Protein AF-A0A926DBZ8-F1 (afdb_monomer)

Foldseek 3Di:
DDDDDDDDDADCVDPVSVVVVCVLVPPPHDPSVVVVVVVVVVVVVVVVVVVVVVVVVVVVVVVVVVPDDPDPPPPPPDPPVVVVVVVVVVPD

Secondary structure (DSSP, 8-state):
-----------TTSHHHHHHHHHHHSTT---HHHHHHHHHHHHHHHHHHHHHHHHHHHHHHHHHHTS-----------THHHHHHHHHHTT-

Mean predicted aligned error: 15.1 Å

Structure (mmCIF, N/CA/C/O backbone):
data_AF-A0A926DBZ8-F1
#
_entry.id   AF-A0A926DBZ8-F1
#
loop_
_atom_site.group_PDB
_atom_site.id
_atom_site.type_symbol
_atom_site.label_atom_id
_atom_site.label_alt_id
_atom_site.label_comp_id
_atom_site.label_asym_id
_atom_site.label_entity_id
_atom_site.label_seq_id
_atom_site.pdbx_PDB_ins_code
_atom_site.Cartn_x
_atom_site.Cartn_y
_atom_site.Cartn_z
_atom_site.occupancy
_atom_site.B_iso_or_equiv
_atom_site.auth_seq_id
_atom_site.auth_comp_id
_atom_site.auth_asym_id
_atom_site.auth_atom_id
_atom_site.pdbx_PDB_model_num
ATOM 1 N N . MET A 1 1 ? -7.918 8.588 -22.633 1.00 68.81 1 MET A N 1
ATOM 2 C CA . MET A 1 1 ? -7.656 8.324 -21.199 1.00 68.81 1 MET A CA 1
ATOM 3 C C . MET A 1 1 ? -6.588 9.290 -20.712 1.00 68.81 1 MET A C 1
ATOM 5 O O . MET A 1 1 ? -5.613 9.483 -21.426 1.00 68.81 1 MET A O 1
ATOM 9 N N . SER A 1 2 ? -6.777 9.920 -19.548 1.00 87.06 2 SER A N 1
ATOM 10 C CA . SER A 1 2 ? -5.767 10.793 -18.932 1.00 87.06 2 SER A CA 1
ATOM 11 C C . SER A 1 2 ? -4.952 9.980 -17.932 1.00 87.06 2 SER A C 1
ATOM 13 O O . SER A 1 2 ? -5.422 9.717 -16.827 1.00 87.06 2 SER A O 1
ATOM 15 N N . TYR A 1 3 ? -3.737 9.594 -18.306 1.00 89.38 3 TYR A N 1
ATOM 16 C CA . TYR A 1 3 ? -2.811 8.930 -17.394 1.00 89.38 3 TYR A CA 1
ATOM 17 C C . TYR A 1 3 ? -2.029 9.962 -16.585 1.00 89.38 3 TYR A C 1
ATOM 19 O O . TYR A 1 3 ? -1.595 10.984 -17.114 1.00 89.38 3 TYR A O 1
ATOM 27 N N . LYS A 1 4 ? -1.830 9.680 -15.299 1.00 91.94 4 LYS A N 1
ATOM 28 C CA . LYS A 1 4 ? -0.910 10.423 -14.435 1.00 91.94 4 LYS A CA 1
ATOM 29 C C . LYS A 1 4 ? 0.216 9.486 -14.017 1.00 91.94 4 LYS A C 1
ATOM 31 O O . LYS A 1 4 ? -0.013 8.292 -13.839 1.00 91.94 4 LYS A O 1
ATOM 36 N N . ARG A 1 5 ? 1.428 10.023 -13.899 1.00 91.75 5 ARG A N 1
ATOM 37 C CA . ARG A 1 5 ? 2.626 9.279 -13.499 1.00 91.75 5 ARG A CA 1
ATOM 38 C C . ARG A 1 5 ? 3.144 9.837 -12.184 1.00 91.75 5 ARG A C 1
ATOM 40 O O . ARG A 1 5 ? 3.198 11.051 -12.016 1.00 91.75 5 ARG A O 1
ATOM 47 N N . ILE A 1 6 ? 3.570 8.936 -11.313 1.00 89.25 6 ILE A N 1
ATOM 48 C CA . ILE A 1 6 ? 4.353 9.242 -10.120 1.00 89.25 6 ILE A CA 1
ATOM 49 C C . ILE A 1 6 ? 5.672 8.468 -10.195 1.00 89.25 6 ILE A C 1
ATOM 51 O O . ILE A 1 6 ? 5.742 7.436 -10.863 1.00 89.25 6 ILE A O 1
ATOM 55 N N . SER A 1 7 ? 6.716 8.985 -9.552 1.00 92.25 7 SER A N 1
ATOM 56 C CA . SER A 1 7 ? 8.008 8.312 -9.408 1.00 92.25 7 SER A CA 1
ATOM 57 C C . SER A 1 7 ? 8.320 8.210 -7.924 1.00 92.25 7 SER A C 1
ATOM 59 O O . SER A 1 7 ? 8.280 9.222 -7.229 1.00 92.25 7 SER A O 1
ATOM 61 N N . ILE A 1 8 ? 8.628 7.006 -7.455 1.00 90.94 8 ILE A N 1
ATOM 62 C CA . ILE A 1 8 ? 8.927 6.712 -6.050 1.00 90.94 8 ILE A CA 1
ATOM 63 C C . ILE A 1 8 ? 10.350 6.152 -5.990 1.00 90.94 8 ILE A C 1
ATOM 65 O O . ILE A 1 8 ? 10.763 5.423 -6.893 1.00 90.94 8 ILE A O 1
ATOM 69 N N . ARG A 1 9 ? 11.114 6.535 -4.967 1.00 94.94 9 ARG A N 1
ATOM 70 C CA . ARG A 1 9 ? 12.449 5.997 -4.681 1.00 94.94 9 ARG A CA 1
ATOM 71 C C . ARG A 1 9 ? 12.416 5.359 -3.304 1.00 94.94 9 ARG A C 1
ATOM 73 O O . 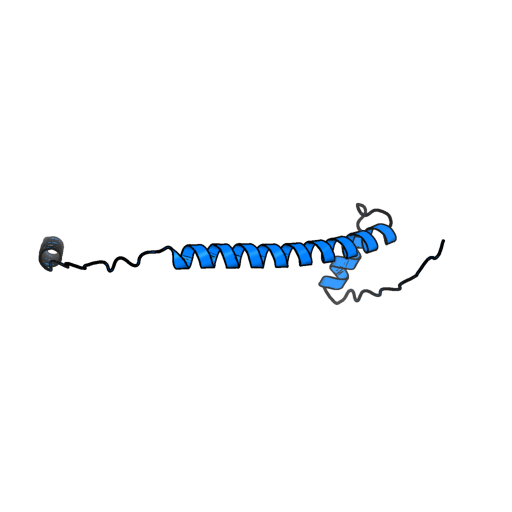ARG A 1 9 ? 11.819 5.945 -2.410 1.00 94.94 9 ARG A O 1
ATOM 80 N N . PHE A 1 10 ? 13.065 4.209 -3.183 1.00 94.69 10 PHE A N 1
ATOM 81 C CA . PHE A 1 10 ? 13.213 3.477 -1.933 1.00 94.69 10 PHE A CA 1
ATOM 82 C C . PHE A 1 10 ? 14.672 3.542 -1.504 1.00 94.69 10 PHE A C 1
ATOM 84 O O . PHE A 1 10 ? 15.571 3.270 -2.304 1.00 94.69 10 PHE A O 1
ATOM 91 N N . ASN A 1 11 ? 14.903 3.914 -0.258 1.00 96.94 11 ASN A N 1
ATOM 92 C CA . ASN A 1 11 ? 16.182 3.798 0.403 1.00 96.94 11 ASN A CA 1
ATOM 93 C C . ASN A 1 11 ? 16.263 2.436 1.102 1.00 96.94 11 ASN A C 1
ATOM 95 O O . ASN A 1 11 ? 15.636 2.227 2.135 1.00 96.94 11 ASN A O 1
ATOM 99 N N . LEU A 1 12 ? 17.052 1.512 0.551 1.00 96.06 12 LEU A N 1
ATOM 100 C CA . LEU A 1 12 ? 17.151 0.143 1.073 1.00 96.06 12 LEU A CA 1
ATOM 101 C C . LEU A 1 12 ? 17.922 0.038 2.402 1.00 9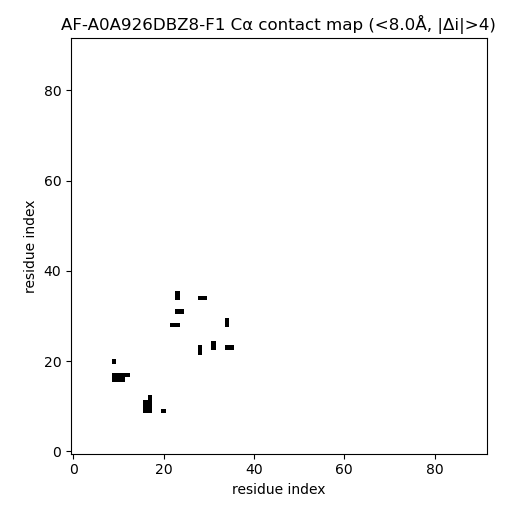6.06 12 LEU A C 1
ATOM 103 O O . LEU A 1 12 ? 17.896 -1.020 3.035 1.00 96.06 12 LEU A O 1
ATOM 107 N N . ASP A 1 13 ? 18.562 1.127 2.839 1.00 97.81 13 ASP A N 1
ATOM 108 C CA . ASP A 1 13 ? 19.166 1.228 4.170 1.00 97.81 13 ASP A CA 1
ATOM 109 C C . ASP A 1 13 ? 18.106 1.453 5.266 1.00 97.81 13 ASP A C 1
ATOM 111 O O . ASP A 1 13 ? 18.369 1.202 6.443 1.00 97.81 13 ASP A O 1
ATOM 115 N N . ILE A 1 14 ? 16.898 1.901 4.897 1.00 97.50 14 ILE A N 1
ATOM 116 C CA . ILE A 1 14 ? 15.755 2.046 5.803 1.00 97.50 14 ILE A CA 1
ATOM 117 C C . ILE A 1 14 ? 14.922 0.767 5.728 1.00 97.50 14 ILE A C 1
ATOM 119 O O . ILE A 1 14 ? 14.421 0.399 4.667 1.00 97.50 14 ILE A O 1
ATOM 123 N N . GLU A 1 15 ? 14.755 0.096 6.867 1.00 97.12 15 GLU A N 1
ATOM 124 C CA . GLU A 1 15 ? 14.063 -1.195 6.950 1.00 97.12 15 GLU A CA 1
ATOM 125 C C . GLU A 1 15 ? 12.636 -1.145 6.391 1.00 97.12 15 GLU A C 1
ATOM 127 O O . GLU A 1 15 ? 12.280 -1.986 5.569 1.00 97.12 15 GLU A O 1
ATOM 132 N N . ASP A 1 16 ? 11.848 -0.134 6.758 1.00 95.31 16 ASP A N 1
ATOM 133 C CA . ASP A 1 16 ? 10.467 0.003 6.284 1.00 95.31 16 ASP A CA 1
ATOM 134 C C . ASP A 1 16 ? 10.383 0.185 4.761 1.00 95.31 16 ASP A C 1
ATOM 136 O O . ASP A 1 16 ? 9.528 -0.407 4.098 1.00 95.31 16 ASP A O 1
ATOM 140 N N . GLU A 1 17 ? 11.293 0.972 4.181 1.00 96.62 17 GLU A N 1
ATOM 141 C CA . GLU A 1 17 ? 11.343 1.186 2.734 1.00 96.62 17 GLU A CA 1
ATOM 142 C C . GLU A 1 17 ? 11.836 -0.061 1.993 1.00 96.62 17 GLU A C 1
ATOM 144 O O . GLU A 1 17 ? 11.297 -0.399 0.936 1.00 96.62 17 GLU A O 1
ATOM 149 N N . ARG A 1 18 ? 12.810 -0.787 2.558 1.00 96.25 18 ARG A N 1
ATOM 150 C CA . ARG A 1 18 ? 13.249 -2.086 2.037 1.00 96.25 18 ARG A CA 1
ATOM 151 C C . ARG A 1 18 ? 12.107 -3.100 2.050 1.00 96.25 18 ARG A C 1
ATOM 153 O O . ARG A 1 18 ? 11.850 -3.726 1.027 1.00 96.25 18 ARG A O 1
ATOM 160 N N . ASN A 1 19 ? 11.382 -3.214 3.161 1.00 94.06 19 ASN A N 1
ATOM 161 C CA . ASN A 1 19 ? 10.237 -4.115 3.283 1.00 94.06 19 ASN A CA 1
ATOM 162 C C . ASN A 1 19 ? 9.153 -3.769 2.249 1.00 94.06 19 ASN A C 1
ATOM 164 O O . ASN A 1 19 ? 8.636 -4.654 1.567 1.00 94.06 19 ASN A O 1
ATOM 168 N N . ALA A 1 20 ? 8.843 -2.481 2.066 1.00 92.06 20 ALA A N 1
ATOM 169 C CA . ALA A 1 20 ? 7.898 -2.036 1.042 1.00 92.06 20 ALA A CA 1
ATOM 170 C C . ALA A 1 20 ? 8.364 -2.396 -0.381 1.00 92.06 20 ALA A C 1
ATOM 172 O O . ALA A 1 20 ? 7.561 -2.836 -1.207 1.00 92.06 20 ALA A O 1
ATOM 173 N N . TRP A 1 21 ? 9.660 -2.247 -0.669 1.00 92.81 21 TRP A N 1
ATOM 174 C CA . TRP A 1 21 ? 10.247 -2.644 -1.947 1.00 92.81 21 TRP A CA 1
ATOM 175 C C . TRP A 1 21 ? 10.129 -4.151 -2.202 1.00 92.81 21 TRP A C 1
ATOM 177 O O . TRP A 1 21 ? 9.722 -4.557 -3.294 1.00 92.81 21 TRP A O 1
ATOM 187 N N . GLU A 1 22 ? 10.453 -4.969 -1.200 1.00 91.81 22 GLU A N 1
ATOM 188 C CA . GLU A 1 22 ? 10.378 -6.431 -1.268 1.00 91.81 22 GLU A CA 1
ATOM 189 C C . GLU A 1 22 ? 8.941 -6.922 -1.458 1.00 91.81 22 GLU A C 1
ATOM 191 O O . GLU A 1 22 ? 8.702 -7.800 -2.285 1.00 91.81 22 GLU A O 1
ATOM 196 N N . LEU A 1 23 ? 7.965 -6.316 -0.775 1.00 89.44 23 LEU A N 1
ATOM 197 C CA . LEU A 1 23 ? 6.547 -6.642 -0.948 1.00 89.44 23 LEU A CA 1
ATOM 198 C C . LEU A 1 23 ? 6.077 -6.384 -2.385 1.00 89.44 23 LEU A C 1
ATOM 200 O O . LEU A 1 23 ? 5.465 -7.265 -2.994 1.00 89.44 23 LEU A O 1
ATOM 204 N N . LEU A 1 24 ? 6.426 -5.222 -2.951 1.00 89.06 24 LEU A N 1
ATOM 205 C CA . LEU A 1 24 ? 6.083 -4.855 -4.331 1.00 89.06 24 LEU A CA 1
ATOM 206 C C . LEU A 1 24 ? 6.740 -5.761 -5.383 1.00 89.06 24 LEU A C 1
ATOM 208 O O . LEU A 1 24 ? 6.189 -5.922 -6.470 1.00 89.06 24 LEU A O 1
ATOM 212 N N . HIS A 1 25 ? 7.913 -6.324 -5.081 1.00 85.19 25 HIS A N 1
ATOM 213 C CA . HIS A 1 25 ? 8.674 -7.185 -5.996 1.00 85.19 25 HIS A CA 1
ATOM 214 C C . HIS A 1 25 ? 8.559 -8.679 -5.675 1.00 85.19 25 HIS A C 1
ATOM 216 O O . HIS A 1 25 ? 9.196 -9.501 -6.336 1.00 85.19 25 HIS A O 1
ATOM 222 N N . SER A 1 26 ? 7.749 -9.049 -4.685 1.00 82.94 26 SER A N 1
ATOM 223 C CA . SER A 1 26 ? 7.488 -10.445 -4.357 1.00 82.94 26 SER A CA 1
ATOM 224 C C . SER A 1 26 ? 6.777 -11.145 -5.523 1.00 82.94 26 SER A C 1
ATOM 226 O O . SER A 1 26 ? 5.897 -10.578 -6.169 1.00 82.94 26 SER A O 1
ATOM 228 N N . SER A 1 27 ? 7.131 -12.404 -5.797 1.00 62.22 27 SER A N 1
ATOM 229 C CA . SER A 1 27 ? 6.619 -13.187 -6.940 1.00 62.22 27 SER A CA 1
ATOM 230 C C . SER A 1 27 ? 5.095 -13.385 -6.936 1.00 62.22 27 SER A C 1
ATOM 232 O O . SER A 1 27 ? 4.518 -13.815 -7.932 1.00 62.22 27 SER A O 1
ATOM 234 N N . SER A 1 28 ? 4.456 -13.127 -5.795 1.00 67.50 28 SER A N 1
ATOM 235 C CA . SER A 1 28 ? 3.013 -13.200 -5.565 1.00 67.50 28 SER A CA 1
ATOM 236 C C . SER A 1 28 ? 2.268 -11.907 -5.893 1.00 67.50 28 SER A C 1
ATOM 238 O O . SER A 1 28 ? 1.040 -11.916 -5.958 1.00 67.50 28 SER A O 1
ATOM 240 N N . CYS A 1 29 ? 2.984 -10.797 -6.065 1.00 63.75 29 CYS A N 1
ATOM 241 C CA . CYS A 1 29 ? 2.396 -9.501 -6.341 1.00 63.75 29 CYS A CA 1
ATOM 242 C C . CYS A 1 29 ? 2.065 -9.386 -7.837 1.00 63.75 29 CYS A C 1
ATOM 244 O O . CYS A 1 29 ? 2.846 -9.783 -8.702 1.00 63.75 29 CYS A O 1
ATOM 246 N N . GLY A 1 30 ? 0.865 -8.895 -8.155 1.00 74.00 30 GLY A N 1
ATOM 247 C CA . GLY A 1 30 ? 0.442 -8.662 -9.535 1.00 74.00 30 GLY A CA 1
ATOM 248 C C . GLY A 1 30 ? 1.229 -7.520 -10.201 1.00 74.00 30 GLY A C 1
ATOM 249 O O . GLY A 1 30 ? 2.346 -7.190 -9.814 1.00 74.00 30 GLY A O 1
ATOM 250 N N . PRO A 1 31 ? 0.667 -6.849 -11.220 1.00 86.81 31 PRO A N 1
ATOM 251 C CA . PRO A 1 31 ? 1.311 -5.671 -11.793 1.00 86.81 31 PRO A CA 1
ATOM 252 C C . PRO A 1 31 ? 1.596 -4.615 -10.711 1.00 86.81 31 PRO A C 1
ATOM 254 O O . PRO A 1 31 ? 0.659 -4.155 -10.060 1.00 86.81 31 PRO A O 1
ATOM 257 N N . ILE A 1 32 ? 2.852 -4.170 -10.579 1.00 88.19 32 ILE A N 1
ATOM 258 C CA . ILE A 1 32 ? 3.304 -3.216 -9.540 1.00 88.19 32 ILE A CA 1
ATOM 259 C C . ILE A 1 32 ? 2.396 -1.981 -9.455 1.00 88.19 32 ILE A C 1
ATOM 261 O O . ILE A 1 32 ? 2.009 -1.556 -8.372 1.00 88.19 32 ILE A O 1
ATOM 265 N N . ASN A 1 33 ? 1.992 -1.421 -10.602 1.00 88.69 33 ASN A N 1
ATOM 266 C CA . ASN A 1 33 ? 1.093 -0.262 -10.633 1.00 88.69 33 ASN A CA 1
ATOM 267 C C . ASN A 1 33 ? -0.245 -0.531 -9.936 1.00 88.69 33 ASN A C 1
ATOM 269 O O . ASN A 1 33 ? -0.778 0.363 -9.285 1.00 88.69 33 ASN A O 1
ATOM 273 N N . LYS A 1 34 ? -0.798 -1.737 -10.096 1.00 89.38 34 LYS A N 1
ATOM 274 C CA . LYS A 1 34 ? -2.044 -2.122 -9.438 1.00 89.38 34 LYS A CA 1
ATOM 275 C C . LYS A 1 34 ? -1.822 -2.237 -7.932 1.00 89.38 34 LYS A C 1
ATOM 277 O O . LYS A 1 34 ? -2.595 -1.658 -7.183 1.00 89.38 34 LYS A O 1
ATOM 282 N N . GLU A 1 35 ? -0.740 -2.889 -7.513 1.00 90.00 35 GLU A N 1
ATOM 283 C CA . GLU A 1 35 ? -0.432 -3.065 -6.091 1.00 90.00 35 GLU A CA 1
ATOM 284 C C . GLU A 1 35 ? -0.226 -1.734 -5.367 1.00 90.00 35 GLU A C 1
ATOM 286 O O . GLU A 1 35 ? -0.767 -1.524 -4.286 1.00 90.00 35 GLU A O 1
ATOM 291 N N . VAL A 1 36 ? 0.503 -0.797 -5.981 1.00 90.56 36 VAL A N 1
ATOM 292 C CA . VAL A 1 36 ? 0.709 0.543 -5.415 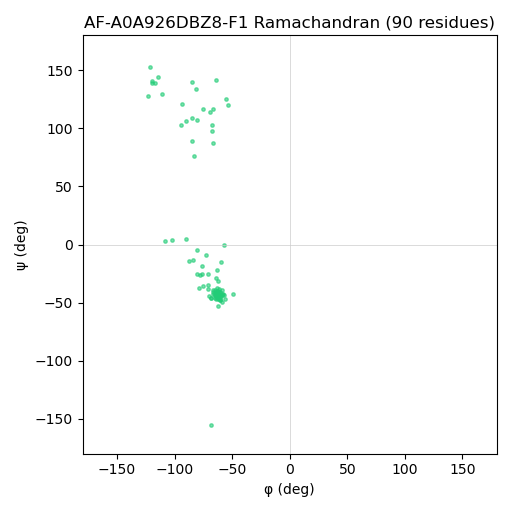1.00 90.56 36 VAL A CA 1
ATOM 293 C C . VAL A 1 36 ? -0.631 1.262 -5.235 1.00 90.56 36 VAL A C 1
ATOM 295 O O . VAL A 1 36 ? -0.886 1.842 -4.180 1.00 90.56 36 VAL A O 1
ATOM 298 N N . ILE A 1 37 ? -1.512 1.209 -6.240 1.00 91.88 37 ILE A N 1
ATOM 299 C CA . ILE A 1 37 ? -2.840 1.836 -6.169 1.00 91.88 37 ILE A CA 1
ATOM 300 C C . ILE A 1 37 ? -3.704 1.170 -5.087 1.00 91.88 37 ILE A C 1
ATOM 302 O O . ILE A 1 37 ? -4.330 1.866 -4.284 1.00 91.88 37 ILE A O 1
ATOM 306 N N . ASP A 1 38 ? -3.732 -0.161 -5.046 1.00 91.88 38 ASP A N 1
ATOM 307 C CA . ASP A 1 38 ? -4.531 -0.931 -4.092 1.00 91.88 38 ASP A CA 1
ATOM 308 C C . ASP A 1 38 ? -4.031 -0.736 -2.654 1.00 91.88 38 ASP A C 1
ATOM 310 O O . ASP A 1 38 ? -4.845 -0.539 -1.746 1.00 91.88 38 ASP A O 1
ATOM 314 N N . SER A 1 39 ? -2.714 -0.676 -2.450 1.00 90.75 39 SER A N 1
ATOM 315 C CA . SER A 1 39 ? -2.083 -0.390 -1.156 1.00 90.75 39 SER A CA 1
ATOM 316 C C . SER A 1 39 ? -2.451 1.001 -0.638 1.00 90.75 39 SER A C 1
ATOM 318 O O . SER A 1 39 ? -2.881 1.130 0.508 1.00 90.75 39 SER A O 1
ATOM 320 N N . ILE A 1 40 ? -2.378 2.040 -1.483 1.00 92.31 40 ILE A N 1
ATOM 321 C CA . ILE A 1 40 ? -2.775 3.412 -1.113 1.00 92.31 40 ILE A CA 1
ATOM 322 C C . ILE A 1 40 ? -4.256 3.455 -0.712 1.00 92.31 40 ILE A C 1
ATOM 324 O O . ILE A 1 40 ? -4.614 3.994 0.338 1.00 92.31 40 ILE A O 1
ATOM 328 N N . ASN A 1 41 ? -5.127 2.853 -1.527 1.00 94.81 41 ASN A N 1
ATOM 329 C CA . ASN A 1 41 ? -6.562 2.815 -1.250 1.00 94.81 41 ASN A CA 1
ATOM 330 C C . ASN A 1 41 ? -6.875 2.053 0.045 1.00 94.81 41 ASN A C 1
ATOM 332 O O . ASN A 1 41 ? -7.757 2.455 0.807 1.00 94.81 41 ASN A O 1
ATOM 336 N N . THR A 1 42 ? -6.171 0.951 0.295 1.00 93.81 42 THR A N 1
ATOM 337 C CA . THR A 1 42 ? -6.363 0.114 1.483 1.00 93.81 42 THR A CA 1
ATOM 338 C C . THR A 1 42 ? -5.875 0.818 2.742 1.00 93.81 42 THR A C 1
ATOM 340 O O . THR A 1 42 ? -6.617 0.860 3.720 1.00 93.81 42 THR A O 1
ATOM 343 N N . ALA A 1 43 ? -4.704 1.459 2.708 1.00 93.12 43 ALA A N 1
ATOM 344 C CA . ALA A 1 43 ? -4.182 2.238 3.829 1.00 93.12 43 ALA A CA 1
ATOM 345 C C . ALA A 1 43 ? -5.162 3.343 4.263 1.00 93.12 43 ALA A C 1
ATOM 347 O O . ALA A 1 43 ? -5.460 3.487 5.449 1.00 93.12 43 ALA A O 1
ATOM 348 N N . HIS A 1 44 ? -5.751 4.064 3.302 1.00 93.81 44 HIS A N 1
ATOM 349 C CA . HIS A 1 44 ? -6.768 5.077 3.594 1.00 93.81 44 HIS A CA 1
ATOM 350 C C . HIS A 1 44 ? -8.029 4.477 4.249 1.00 93.81 44 HIS A C 1
ATOM 352 O O . HIS A 1 44 ? -8.562 5.024 5.221 1.00 93.81 44 HIS A O 1
ATOM 358 N N . LYS A 1 45 ? -8.514 3.332 3.746 1.00 93.31 45 LYS A N 1
ATOM 359 C CA . LYS A 1 45 ? -9.672 2.627 4.325 1.00 93.31 45 LYS A CA 1
ATOM 360 C C . LYS A 1 45 ? -9.393 2.142 5.748 1.00 93.31 45 LYS A C 1
ATOM 362 O O . LYS A 1 45 ? -10.243 2.325 6.615 1.00 93.31 45 LYS A O 1
ATOM 367 N N . LEU A 1 46 ? -8.220 1.557 5.990 1.00 94.38 46 LEU A N 1
ATOM 368 C CA . LEU A 1 46 ? -7.824 1.055 7.307 1.00 94.38 46 LEU A CA 1
ATOM 369 C C . LEU A 1 46 ? -7.689 2.186 8.329 1.00 94.38 46 LEU A C 1
ATOM 371 O O . LEU A 1 46 ? -8.199 2.050 9.433 1.00 94.38 46 LEU A O 1
ATOM 375 N N . SER A 1 47 ? -7.112 3.328 7.945 1.00 93.19 47 SER A N 1
ATOM 376 C CA . SER A 1 47 ? -7.049 4.511 8.815 1.00 93.19 47 SER A CA 1
ATOM 377 C C . SER A 1 47 ? -8.446 5.018 9.199 1.00 93.19 47 SER A C 1
ATOM 379 O O . SER A 1 47 ? -8.712 5.334 10.360 1.00 93.19 47 SER A O 1
ATOM 381 N N . THR A 1 48 ? -9.379 5.025 8.242 1.00 91.75 48 THR A N 1
ATOM 382 C CA . THR A 1 48 ? -10.781 5.386 8.510 1.00 91.75 48 THR A CA 1
ATOM 383 C C . THR A 1 48 ? -11.436 4.395 9.479 1.00 91.75 48 THR A C 1
ATOM 385 O O . THR A 1 48 ? -12.140 4.801 10.404 1.00 91.75 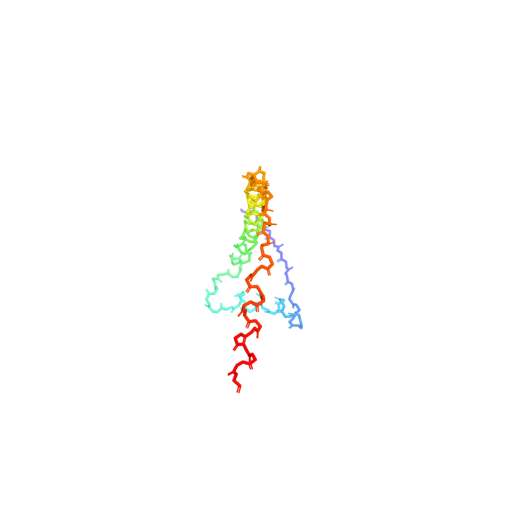48 THR A O 1
ATOM 388 N N . LEU A 1 49 ? -11.190 3.095 9.290 1.00 94.12 49 LEU A N 1
ATOM 389 C CA . LEU A 1 49 ? -11.715 2.038 10.152 1.00 94.12 49 LEU A CA 1
ATOM 390 C C . LEU A 1 49 ? -11.158 2.133 11.578 1.00 94.12 49 LEU A C 1
ATOM 392 O O . LEU A 1 49 ? -11.921 2.024 12.533 1.00 94.12 49 LEU A O 1
ATOM 396 N N . GLU A 1 50 ? -9.858 2.379 11.730 1.00 94.56 50 GLU A N 1
ATOM 397 C CA . GLU A 1 50 ? -9.205 2.562 13.029 1.00 94.56 50 GLU A CA 1
ATOM 398 C C . GLU A 1 50 ? -9.827 3.729 13.809 1.00 94.56 50 GLU A C 1
ATOM 400 O O . GLU A 1 50 ? -10.126 3.599 14.997 1.00 94.56 50 GLU A O 1
ATOM 405 N N . ALA A 1 51 ? -10.085 4.856 13.137 1.00 93.31 51 ALA A N 1
ATOM 406 C CA . ALA A 1 51 ? -10.723 6.015 13.754 1.00 93.31 51 ALA A CA 1
ATOM 407 C C . ALA A 1 51 ? -12.147 5.701 14.245 1.00 93.31 51 ALA A C 1
ATOM 409 O O . ALA A 1 51 ? -12.520 6.092 15.354 1.00 93.31 51 ALA A O 1
ATOM 410 N N . LEU A 1 52 ? -12.929 4.962 13.449 1.00 95.06 52 LEU A N 1
ATOM 411 C CA . LEU A 1 52 ? -14.263 4.507 13.845 1.00 95.06 52 LEU A CA 1
ATOM 412 C C . LEU A 1 52 ? -14.203 3.546 15.031 1.00 95.06 52 LEU A C 1
ATOM 414 O O . LEU A 1 52 ? -14.952 3.719 15.988 1.00 95.06 52 LEU A O 1
ATOM 418 N N . LEU A 1 53 ? -13.292 2.574 15.001 1.00 95.25 53 LEU A N 1
ATOM 419 C CA . LEU A 1 53 ? -13.135 1.595 16.072 1.00 95.25 53 LEU A CA 1
A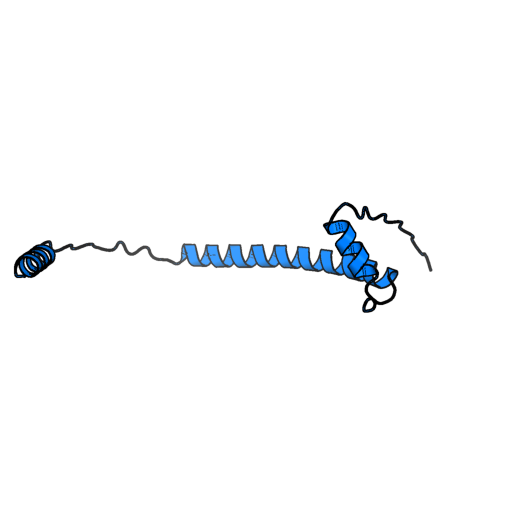TOM 420 C C . LEU A 1 53 ? -12.738 2.273 17.389 1.00 95.25 53 LEU A C 1
ATOM 422 O O . LEU A 1 53 ? -13.350 2.013 18.422 1.00 95.25 53 LEU A O 1
ATOM 426 N N . ARG A 1 54 ? -11.780 3.209 17.349 1.00 95.06 54 ARG A N 1
ATOM 427 C CA . ARG A 1 54 ? -11.389 4.013 18.515 1.00 95.06 54 ARG A CA 1
ATOM 428 C C . ARG A 1 54 ? -12.574 4.795 19.074 1.00 95.06 54 ARG A C 1
ATOM 430 O O . ARG A 1 54 ? -12.740 4.834 20.291 1.00 95.06 54 ARG A O 1
ATOM 437 N N . LYS A 1 55 ? -13.399 5.395 18.210 1.00 95.12 55 LYS A N 1
ATOM 438 C CA . LYS A 1 55 ? -14.604 6.121 18.627 1.00 95.12 55 LYS A CA 1
ATOM 439 C C . LYS A 1 55 ? -15.602 5.193 19.322 1.00 95.12 55 LYS A C 1
ATOM 441 O O . LYS A 1 55 ? -15.978 5.485 20.449 1.00 95.12 55 LYS A O 1
ATOM 446 N N . VAL A 1 56 ? -15.970 4.080 18.684 1.00 94.94 56 VAL A N 1
ATOM 447 C CA . VAL A 1 56 ? -16.941 3.116 19.230 1.00 94.94 56 VAL A CA 1
ATOM 448 C C . VAL A 1 56 ? -16.461 2.578 20.574 1.00 94.94 56 VAL A C 1
ATOM 450 O O . VAL A 1 56 ? -17.188 2.659 21.553 1.00 94.94 56 VAL A O 1
ATOM 453 N N . ILE A 1 57 ? -15.210 2.119 20.665 1.00 94.12 57 ILE A N 1
ATOM 454 C CA . ILE A 1 57 ? -14.644 1.624 21.929 1.00 94.12 57 ILE A CA 1
ATOM 455 C C . ILE A 1 57 ? -14.670 2.714 23.009 1.00 94.12 57 ILE A C 1
ATOM 457 O O . ILE A 1 57 ? -15.026 2.435 24.149 1.00 94.12 57 ILE A O 1
ATOM 461 N N . SER A 1 58 ? -14.323 3.957 22.665 1.00 93.19 58 SER A N 1
ATOM 462 C CA . SER A 1 58 ? -14.341 5.066 23.630 1.00 93.19 58 SER A CA 1
ATOM 463 C C . SER A 1 58 ? -15.756 5.387 24.123 1.00 93.19 58 SER A C 1
ATOM 465 O O . SER A 1 58 ? -15.936 5.691 25.300 1.00 93.19 58 SER A O 1
ATOM 467 N N . GLU A 1 59 ? -16.755 5.330 23.240 1.00 93.25 59 GLU A N 1
ATOM 468 C CA . GLU A 1 59 ? -18.165 5.551 23.580 1.00 93.25 59 GLU A CA 1
ATOM 469 C C . GLU A 1 59 ? -18.709 4.421 24.465 1.00 93.25 59 GLU A C 1
ATOM 471 O O . GLU A 1 59 ? -19.296 4.700 25.511 1.00 93.25 59 GLU A O 1
ATOM 476 N N . GLU A 1 60 ? -18.436 3.162 24.115 1.00 89.88 60 GLU A N 1
ATOM 477 C CA . GLU A 1 60 ? -18.864 1.995 24.896 1.00 89.88 60 GLU A CA 1
ATOM 478 C C . GLU A 1 60 ? -18.214 1.962 26.287 1.00 89.88 60 GLU A C 1
ATOM 480 O O . GLU A 1 60 ? -18.910 1.815 27.293 1.00 89.88 60 GLU A O 1
ATOM 485 N N . LEU A 1 61 ? -16.897 2.186 26.388 1.00 89.56 61 LEU A N 1
ATOM 486 C CA . LEU A 1 61 ? -16.209 2.249 27.685 1.00 89.56 61 LEU A CA 1
ATOM 487 C C . LEU A 1 61 ? -16.738 3.390 28.563 1.00 89.56 61 LEU A C 1
ATOM 489 O O . LEU A 1 61 ? -16.889 3.222 29.775 1.00 89.56 61 LEU A O 1
ATOM 493 N N . ARG A 1 62 ? -17.058 4.544 27.966 1.00 87.19 62 ARG A N 1
ATOM 494 C CA . ARG A 1 62 ? -17.654 5.670 28.695 1.00 87.19 62 ARG A CA 1
ATOM 495 C C . ARG A 1 62 ? -19.058 5.338 29.198 1.00 87.19 62 ARG A C 1
ATOM 497 O O . ARG A 1 62 ? -19.376 5.693 30.329 1.00 87.19 62 ARG A O 1
ATOM 504 N N . ASN A 1 63 ? -19.874 4.655 28.399 1.00 80.38 63 ASN A N 1
ATOM 505 C CA . ASN A 1 63 ? -21.211 4.224 28.808 1.00 80.38 63 ASN A CA 1
ATOM 506 C C . ASN A 1 63 ? -21.161 3.212 29.962 1.00 80.38 63 ASN A C 1
ATOM 508 O O . ASN A 1 63 ? -21.930 3.342 30.911 1.00 80.38 63 ASN A O 1
ATOM 512 N N . ILE A 1 64 ? -20.224 2.258 29.931 1.00 75.50 64 ILE A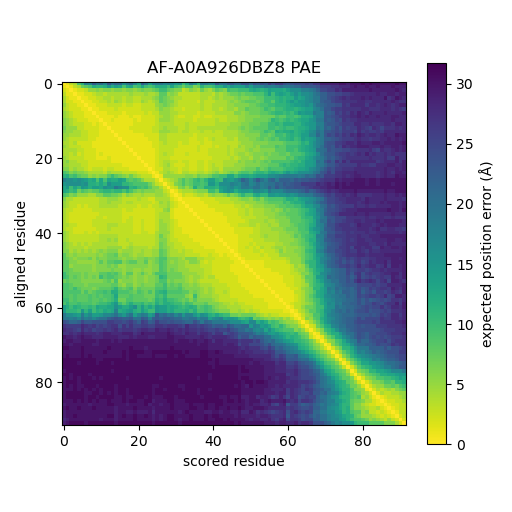 N 1
ATOM 513 C CA . ILE A 1 64 ? -20.022 1.286 31.020 1.00 75.50 64 ILE A CA 1
ATOM 514 C C . ILE A 1 64 ? -19.555 1.991 32.301 1.00 75.50 64 ILE A C 1
ATOM 516 O O . ILE A 1 64 ? -20.085 1.731 33.380 1.00 75.50 64 ILE A O 1
ATOM 520 N N . SER A 1 65 ? -18.615 2.935 32.191 1.00 60.12 65 SER A N 1
ATOM 521 C CA . SER A 1 65 ? -18.111 3.705 33.336 1.00 60.12 65 SER A CA 1
ATOM 522 C C . SER A 1 65 ? -19.178 4.577 34.009 1.00 60.12 65 SER A C 1
ATOM 524 O O . SER A 1 65 ? -19.001 4.945 35.167 1.00 60.12 65 SER A O 1
ATOM 526 N N . LEU A 1 66 ? -20.266 4.925 33.316 1.00 59.00 66 LEU A N 1
ATOM 527 C CA . LEU A 1 66 ? -21.394 5.663 33.897 1.00 59.00 66 LEU A CA 1
ATOM 528 C C . LEU A 1 66 ? -22.399 4.746 34.615 1.00 59.00 66 LEU A C 1
ATOM 530 O O . LEU A 1 66 ? -23.253 5.244 35.342 1.00 59.00 66 LEU A O 1
ATOM 534 N N . HIS A 1 67 ? -22.307 3.429 34.413 1.00 57.22 67 HIS A N 1
ATOM 535 C CA . HIS A 1 67 ? -23.304 2.455 34.856 1.00 57.22 67 HIS A CA 1
ATOM 536 C C . HIS A 1 67 ? -22.863 1.565 36.021 1.00 57.22 67 HIS A C 1
ATOM 538 O O . HIS A 1 67 ? -23.642 0.702 36.416 1.00 57.22 67 HIS A O 1
ATOM 544 N N . ILE A 1 68 ? -21.668 1.764 36.585 1.00 55.16 68 ILE A N 1
ATOM 545 C CA . ILE A 1 68 ? -21.233 1.073 37.806 1.00 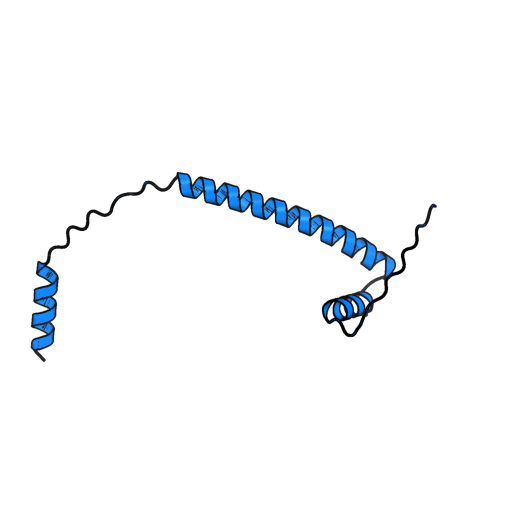55.16 68 ILE A CA 1
ATOM 546 C C . ILE A 1 68 ? -21.776 1.858 39.008 1.00 55.16 68 ILE A C 1
ATOM 548 O O . ILE A 1 68 ? -21.288 2.962 39.272 1.00 55.16 68 ILE A O 1
ATOM 552 N N . PRO A 1 69 ? -22.769 1.339 39.757 1.00 48.09 69 PRO A N 1
ATOM 553 C CA . PRO A 1 69 ? -23.036 1.838 41.092 1.00 48.09 69 PRO A CA 1
ATOM 554 C C . PRO A 1 69 ? -21.816 1.462 41.929 1.00 48.09 69 PRO A C 1
ATOM 556 O O . PRO A 1 69 ? -21.489 0.286 42.071 1.00 48.09 69 PRO A O 1
ATOM 559 N N . PHE A 1 70 ? -21.104 2.460 42.434 1.00 49.81 70 PHE A N 1
ATOM 560 C CA . PHE A 1 70 ? -20.120 2.239 43.479 1.00 49.81 70 PHE A CA 1
ATOM 561 C C . PHE A 1 70 ? -20.893 1.836 44.741 1.00 49.81 70 PHE A C 1
ATOM 563 O O . PHE A 1 70 ? -21.454 2.700 45.416 1.00 49.81 70 PHE A O 1
ATOM 570 N N . GLU A 1 71 ? -21.001 0.537 45.019 1.00 53.69 71 GLU A N 1
ATOM 571 C CA . GLU A 1 71 ? -21.308 0.070 46.371 1.00 53.69 71 GLU A CA 1
ATOM 572 C C . GLU A 1 71 ? -20.028 0.238 47.200 1.00 53.69 71 GLU A C 1
ATOM 574 O O . GLU A 1 71 ? -19.004 -0.349 46.848 1.00 53.69 71 GLU A O 1
ATOM 579 N N . PRO A 1 72 ? -20.020 1.078 48.251 1.00 47.75 72 PRO A N 1
ATOM 580 C CA . PRO A 1 72 ? -18.920 1.074 49.196 1.00 47.75 72 PRO A CA 1
ATOM 581 C C . PRO A 1 72 ? -18.987 -0.235 49.987 1.00 47.75 72 PRO A C 1
ATOM 583 O O . PRO A 1 72 ? -19.933 -0.449 50.751 1.00 47.75 72 PRO A O 1
ATOM 586 N N . ASP A 1 73 ? -17.988 -1.097 49.805 1.00 45.09 73 ASP A N 1
ATOM 587 C CA . ASP A 1 73 ? -17.799 -2.271 50.651 1.00 45.09 73 ASP A CA 1
ATOM 588 C C . ASP A 1 73 ? -17.747 -1.815 52.113 1.00 45.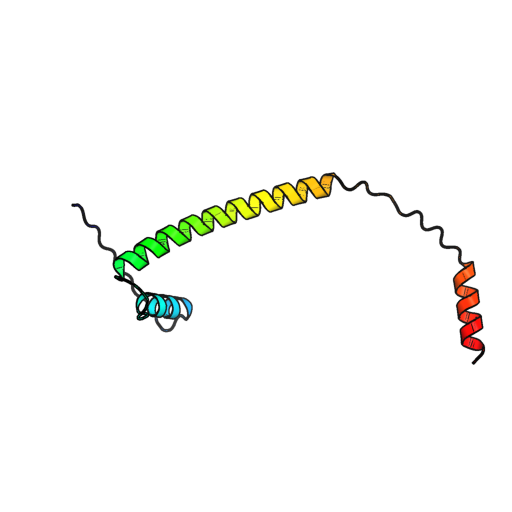09 73 ASP A C 1
ATOM 590 O O . ASP A 1 73 ? -16.944 -0.968 52.516 1.00 45.09 73 ASP A O 1
ATOM 594 N N . THR A 1 74 ? -18.681 -2.331 52.908 1.00 50.00 74 THR A N 1
ATOM 595 C CA . THR A 1 74 ? -18.691 -2.113 54.350 1.00 50.00 74 THR A CA 1
ATOM 596 C C . THR A 1 74 ? -17.764 -3.170 54.936 1.00 50.00 74 THR A C 1
ATOM 598 O O . THR A 1 74 ? -18.200 -4.278 55.232 1.00 50.00 74 THR A O 1
ATOM 601 N N . ASP A 1 75 ? -16.475 -2.850 55.051 1.00 42.03 75 ASP A N 1
ATOM 602 C CA . ASP A 1 75 ? -15.496 -3.694 55.741 1.00 42.03 75 ASP A CA 1
ATOM 603 C C . ASP A 1 75 ? -15.827 -3.743 57.242 1.00 42.03 75 ASP A C 1
ATOM 605 O O . ASP A 1 75 ? -15.336 -2.957 58.051 1.00 42.03 75 ASP A O 1
ATOM 609 N N . SER A 1 76 ? -16.685 -4.680 57.643 1.00 49.72 76 SER A N 1
ATOM 610 C CA . SER A 1 76 ? -16.748 -5.153 59.024 1.00 49.72 76 SER A CA 1
ATOM 611 C C . SER A 1 76 ? -15.664 -6.213 59.222 1.00 49.72 76 SER A C 1
ATOM 613 O O . SER A 1 76 ? -15.946 -7.413 59.228 1.00 49.72 76 SER A O 1
ATOM 615 N N . ALA A 1 77 ? -14.414 -5.764 59.344 1.00 44.75 77 ALA A N 1
ATOM 616 C CA . ALA A 1 77 ? -13.310 -6.590 59.815 1.00 44.75 77 ALA A CA 1
ATOM 617 C C . ALA A 1 77 ? -13.549 -6.924 61.298 1.00 44.75 77 ALA A C 1
ATOM 619 O O . ALA A 1 77 ? -13.400 -6.081 62.180 1.00 44.75 77 ALA A O 1
ATOM 620 N N . SER A 1 78 ? -14.003 -8.148 61.566 1.00 49.50 78 SER A N 1
ATOM 621 C CA . SER A 1 78 ? -13.970 -8.742 62.901 1.00 49.50 78 SER A CA 1
ATOM 622 C C . SER A 1 78 ? -12.550 -9.265 63.133 1.00 49.50 78 SER A C 1
ATOM 624 O O . SER A 1 78 ? -12.157 -10.277 62.552 1.00 49.50 78 SER A O 1
ATOM 626 N N . ASP A 1 79 ? -11.796 -8.562 63.983 1.00 55.38 79 ASP A N 1
ATOM 627 C CA . ASP A 1 79 ? -10.430 -8.876 64.455 1.00 55.38 79 ASP A CA 1
ATOM 628 C C . ASP A 1 79 ? -10.295 -10.257 65.147 1.00 55.38 79 ASP A C 1
ATOM 630 O O . ASP A 1 79 ? -9.217 -10.657 65.581 1.00 55.38 79 ASP A O 1
ATOM 634 N N . GLU A 1 80 ? -11.381 -11.020 65.274 1.00 56.72 80 GLU A N 1
ATOM 635 C CA . GLU A 1 80 ? -11.427 -12.268 66.043 1.00 56.72 80 GLU A CA 1
ATOM 636 C C . GLU A 1 80 ? -10.797 -13.451 65.287 1.00 56.72 80 GLU A C 1
ATOM 638 O O . GLU A 1 80 ? -10.284 -14.390 65.898 1.00 56.72 80 GLU A O 1
ATOM 643 N N . ASN A 1 81 ? -10.787 -13.403 63.951 1.00 57.00 81 ASN A N 1
ATOM 644 C CA . ASN A 1 81 ? -10.307 -14.512 63.124 1.00 57.00 81 ASN A CA 1
ATOM 645 C C . ASN A 1 81 ? -8.772 -14.553 62.993 1.00 57.00 81 ASN A C 1
ATOM 647 O O . ASN A 1 81 ? -8.206 -15.624 62.785 1.00 57.00 81 ASN A O 1
ATOM 651 N N . GLU A 1 82 ? -8.080 -13.420 63.145 1.00 57.81 82 GLU A N 1
ATOM 652 C CA . GLU A 1 82 ? -6.616 -13.369 63.007 1.00 57.81 82 GLU A CA 1
ATOM 653 C C . GLU A 1 82 ? -5.890 -13.959 64.225 1.00 57.81 82 GLU A C 1
ATOM 655 O O . GLU A 1 82 ? -4.888 -14.660 64.066 1.00 57.81 82 GLU A O 1
ATOM 660 N N . SER A 1 83 ? -6.435 -13.774 65.436 1.00 61.06 83 SER A N 1
ATOM 661 C CA . SER A 1 83 ? -5.861 -14.344 66.666 1.00 61.06 83 SER A CA 1
ATOM 662 C C . SER A 1 83 ? -5.869 -15.876 66.650 1.00 61.06 83 SER A C 1
ATOM 664 O O . SER A 1 83 ? -4.909 -16.502 67.089 1.00 61.06 83 SER A O 1
ATOM 666 N N . SER A 1 84 ? -6.919 -16.493 66.097 1.00 64.12 84 SER A N 1
ATOM 667 C CA . SER A 1 84 ? -7.032 -17.957 66.034 1.00 64.12 84 SER A CA 1
ATOM 668 C C . SER A 1 84 ? -6.060 -18.594 65.035 1.00 64.12 84 SER A C 1
ATOM 670 O O . SER A 1 84 ? -5.729 -19.772 65.176 1.00 64.12 84 SER A O 1
ATOM 672 N N . ILE A 1 85 ? -5.632 -17.851 64.011 1.00 70.06 85 ILE A N 1
ATOM 673 C CA . ILE A 1 85 ? -4.685 -18.339 63.000 1.00 70.06 85 ILE A CA 1
ATOM 674 C C . ILE A 1 85 ? -3.255 -18.296 63.550 1.00 70.06 85 ILE A C 1
ATOM 676 O O . ILE A 1 85 ? -2.481 -19.220 63.299 1.00 70.06 85 ILE A O 1
ATOM 680 N N . MET A 1 86 ? -2.918 -17.266 64.333 1.00 68.38 86 MET A N 1
ATOM 681 C CA . MET A 1 86 ? -1.605 -17.152 64.975 1.00 68.38 86 MET A CA 1
ATOM 682 C C . MET A 1 86 ? -1.388 -18.248 66.031 1.00 68.38 86 MET A C 1
ATOM 684 O O . MET A 1 86 ? -0.349 -18.906 66.002 1.00 68.38 86 MET A O 1
ATOM 688 N N . ASP A 1 87 ? -2.397 -18.548 66.857 1.00 70.75 87 ASP A N 1
ATOM 689 C CA . ASP A 1 87 ? -2.326 -19.626 67.863 1.00 70.75 87 ASP A CA 1
ATOM 690 C C . ASP A 1 87 ? -2.137 -21.024 67.239 1.00 70.75 87 ASP A C 1
ATOM 692 O O . ASP A 1 87 ? -1.493 -21.899 67.820 1.00 70.75 87 ASP A O 1
ATOM 696 N N . PHE A 1 88 ? -2.673 -21.257 66.034 1.00 74.38 88 PHE A N 1
ATOM 697 C CA . PHE A 1 88 ? -2.486 -22.523 65.316 1.00 74.38 88 PHE A CA 1
ATOM 698 C C . PHE A 1 88 ? -1.049 -22.698 64.797 1.00 74.38 88 PHE A C 1
ATOM 700 O O . PHE A 1 88 ? -0.531 -23.816 64.775 1.00 74.38 88 PHE A O 1
ATOM 707 N N . LEU A 1 89 ? -0.396 -21.608 64.387 1.00 76.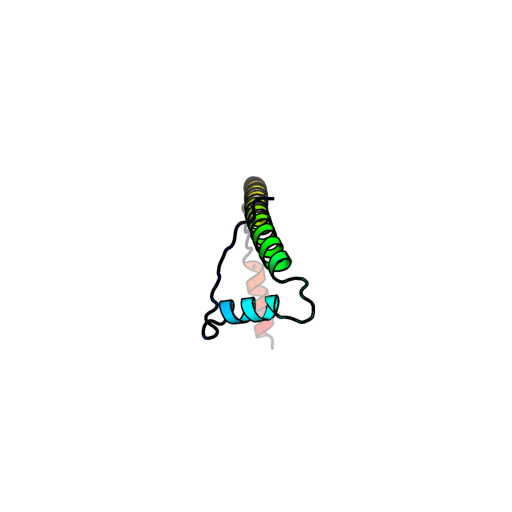12 89 LEU A N 1
ATOM 708 C CA . LEU A 1 89 ? 0.966 -21.633 63.846 1.00 76.12 89 LEU A CA 1
ATOM 709 C C . LEU A 1 89 ? 2.037 -21.812 64.929 1.00 76.12 89 LEU A C 1
ATOM 711 O O . LEU A 1 89 ? 3.098 -22.353 64.632 1.00 76.12 89 LEU A O 1
ATOM 715 N N . GLU A 1 90 ? 1.757 -21.420 66.174 1.00 70.75 90 GLU A N 1
ATOM 716 C CA . GLU A 1 90 ? 2.659 -21.628 67.318 1.00 70.75 90 GLU A CA 1
ATOM 717 C C . GLU A 1 90 ? 2.594 -23.053 67.910 1.00 70.75 90 GLU A C 1
ATOM 719 O O . GLU A 1 90 ? 3.372 -23.393 68.801 1.00 70.75 90 GLU A O 1
ATOM 724 N N . SER A 1 91 ? 1.690 -23.910 67.418 1.00 72.62 91 SER A N 1
ATOM 725 C CA . SER A 1 91 ? 1.474 -25.274 67.927 1.00 72.62 91 SER A CA 1
ATOM 726 C C . SER A 1 91 ? 2.324 -26.371 67.244 1.00 72.62 91 SER A C 1
ATOM 728 O O . SER A 1 91 ? 2.129 -27.553 67.555 1.00 72.62 91 SER A O 1
ATOM 730 N N . PHE A 1 92 ? 3.245 -26.028 66.336 1.00 57.38 92 PHE A N 1
ATOM 731 C CA . PHE A 1 92 ? 4.188 -26.956 65.681 1.00 57.38 92 PHE A CA 1
ATOM 732 C C . PHE A 1 92 ? 5.643 -26.575 65.965 1.00 57.38 92 PHE A C 1
ATOM 734 O O . PHE A 1 92 ? 6.467 -27.514 66.081 1.00 57.38 92 PHE A O 1
#

Sequence (92 aa):
MSYKRISIRFNLDIEDERNAWELLHSSSCGPINKEVIDSINTAHKLSTLEALLRKVISEELRNISLHIPFEPDTDSASDENESSIMDFLESF

Radius of gyration: 30.91 Å; Cα contacts (8 Å, |Δi|>4): 16; chains: 1; bounding box: 42×38×89 Å

pLDDT: mean 80.25, std 16.91, range [42.03, 97.81]

Solvent-accessible surface area (backbone atoms only — not comparable to full-atom values): 5879 Å² total; per-residue (Å²): 135,91,85,84,86,87,86,87,86,71,55,71,89,41,66,72,42,32,51,54,50,49,57,57,67,33,93,85,46,68,62,53,72,56,52,56,52,51,48,55,56,46,53,55,50,51,53,53,48,51,54,50,50,52,49,52,53,54,51,52,53,51,55,53,70,73,65,63,78,84,74,80,80,80,81,80,79,68,78,70,63,60,58,60,55,53,60,59,66,75,72,116

Organism: NCBI:txid2763662